Protein AF-L1LCR8-F1 (afdb_monomer_lite)

Structure (mmCIF, N/CA/C/O backbone):
data_AF-L1LCR8-F1
#
_entry.id   AF-L1LCR8-F1
#
loop_
_atom_site.group_PDB
_atom_site.id
_atom_site.type_symbol
_atom_site.label_atom_id
_atom_site.label_alt_id
_atom_site.label_comp_id
_atom_site.label_asym_id
_atom_site.label_entity_id
_atom_site.label_seq_id
_atom_site.pdbx_PDB_ins_code
_atom_site.Cartn_x
_atom_site.Cartn_y
_atom_site.Cartn_z
_atom_site.occupancy
_atom_site.B_iso_or_equiv
_atom_site.auth_seq_id
_atom_site.auth_comp_id
_atom_site.auth_asym_id
_atom_site.auth_atom_id
_atom_site.pdbx_PDB_model_num
ATOM 1 N N . MET A 1 1 ? 17.776 20.370 10.048 1.00 41.56 1 MET A N 1
ATOM 2 C CA . MET A 1 1 ? 16.472 19.800 10.450 1.00 41.56 1 MET A CA 1
ATOM 3 C C . MET A 1 1 ? 16.656 18.298 10.523 1.00 41.56 1 MET A C 1
ATOM 5 O O . MET A 1 1 ? 16.841 17.673 9.487 1.00 41.56 1 MET A O 1
ATOM 9 N N . SER A 1 2 ? 16.772 17.769 11.736 1.00 41.44 2 SER A N 1
ATOM 10 C CA . SER A 1 2 ? 17.028 16.356 12.019 1.00 41.44 2 SER A CA 1
ATOM 11 C C . SER A 1 2 ? 15.851 15.500 11.552 1.00 41.44 2 SER A C 1
ATOM 13 O O . SER A 1 2 ? 14.695 15.807 11.844 1.00 41.44 2 SER A O 1
ATOM 15 N N . LYS A 1 3 ? 16.150 14.443 10.790 1.00 45.34 3 LYS A N 1
ATOM 16 C CA . LYS A 1 3 ? 15.213 13.347 10.548 1.00 45.34 3 LYS A CA 1
ATOM 17 C C . LYS A 1 3 ? 15.025 12.650 11.891 1.00 45.34 3 LYS A C 1
ATOM 19 O O . LYS A 1 3 ? 15.991 12.154 12.455 1.00 45.34 3 LYS A O 1
ATOM 24 N N . ALA A 1 4 ? 13.817 12.712 12.437 1.00 45.84 4 ALA A N 1
ATOM 25 C CA . ALA A 1 4 ? 13.430 11.805 13.500 1.00 45.84 4 ALA A CA 1
ATOM 26 C C . ALA A 1 4 ? 13.246 10.440 12.835 1.00 45.84 4 ALA A C 1
ATOM 28 O O . ALA A 1 4 ? 12.252 10.225 12.138 1.00 45.84 4 ALA A O 1
ATOM 29 N N . ASP A 1 5 ? 14.243 9.575 12.978 1.00 44.84 5 ASP A N 1
ATOM 30 C CA . ASP A 1 5 ? 14.081 8.158 12.704 1.00 44.84 5 ASP A CA 1
ATOM 31 C C . ASP A 1 5 ? 13.077 7.643 13.739 1.00 44.84 5 ASP A C 1
ATOM 33 O O . ASP A 1 5 ? 13.330 7.629 14.943 1.00 44.84 5 ASP A O 1
ATOM 37 N N . VAL A 1 6 ? 11.859 7.367 13.275 1.00 56.41 6 VAL A N 1
ATOM 38 C CA . VAL A 1 6 ? 10.827 6.735 14.091 1.00 56.41 6 VAL A CA 1
ATOM 39 C C . VAL A 1 6 ? 11.261 5.285 14.241 1.00 56.41 6 VAL A C 1
ATOM 41 O O . VAL A 1 6 ? 10.989 4.467 13.365 1.00 56.41 6 VAL A O 1
ATOM 44 N N . GLU A 1 7 ? 11.985 4.986 15.317 1.00 53.72 7 GLU A N 1
ATOM 45 C CA . GLU A 1 7 ? 12.204 3.614 15.763 1.00 53.72 7 GLU A CA 1
ATOM 46 C C . GLU A 1 7 ? 10.828 3.018 16.084 1.00 53.72 7 GLU A C 1
ATOM 48 O O . GLU A 1 7 ? 10.196 3.330 17.096 1.00 53.72 7 GLU A O 1
ATOM 53 N N . LEU A 1 8 ? 10.303 2.231 15.144 1.00 56.47 8 LEU A N 1
ATOM 54 C CA . LEU A 1 8 ? 9.122 1.414 15.370 1.00 56.47 8 LEU A CA 1
ATOM 55 C C . LEU A 1 8 ? 9.526 0.324 16.357 1.00 56.47 8 LEU A C 1
ATOM 57 O O . LEU A 1 8 ? 10.305 -0.565 16.035 1.00 56.47 8 LEU A O 1
ATOM 61 N N . ASP A 1 9 ? 9.010 0.433 17.575 1.00 56.88 9 ASP A N 1
ATOM 62 C CA . ASP A 1 9 ? 9.165 -0.563 18.628 1.00 56.88 9 ASP A CA 1
ATOM 63 C C . ASP A 1 9 ? 8.413 -1.844 18.208 1.00 56.88 9 ASP A C 1
ATOM 65 O O . ASP A 1 9 ? 7.226 -2.018 18.497 1.00 56.88 9 ASP A O 1
ATOM 69 N N . GLU A 1 10 ? 9.088 -2.721 17.451 1.00 59.09 10 GLU A N 1
ATOM 70 C CA . GLU A 1 10 ? 8.541 -3.970 16.885 1.00 59.09 10 GLU A CA 1
ATOM 71 C C . GLU A 1 10 ? 7.982 -4.923 17.959 1.00 59.09 10 GLU A C 1
ATOM 73 O O . GLU A 1 10 ? 7.198 -5.824 17.662 1.00 59.09 10 GLU A O 1
ATOM 78 N N . SER A 1 11 ? 8.320 -4.684 19.228 1.00 64.50 11 SER A N 1
ATOM 79 C CA . SER A 1 11 ? 7.905 -5.476 20.386 1.00 64.50 11 SER A CA 1
ATOM 80 C C . SER A 1 11 ? 6.411 -5.370 20.748 1.00 64.50 11 SER A C 1
ATOM 82 O O . SER A 1 11 ? 5.949 -6.087 21.637 1.00 64.50 11 SER A O 1
ATOM 84 N N . LYS A 1 12 ? 5.635 -4.504 20.074 1.00 71.38 12 LYS A N 1
ATOM 85 C CA . LYS A 1 12 ? 4.219 -4.221 20.406 1.00 71.38 12 LYS A CA 1
ATOM 86 C C . LYS A 1 12 ? 3.207 -4.552 19.310 1.00 71.38 12 LYS A C 1
ATOM 88 O O . LYS A 1 12 ? 2.019 -4.295 19.504 1.00 71.38 12 LYS A O 1
ATOM 93 N N . LEU A 1 13 ? 3.636 -5.106 18.176 1.00 73.62 13 LEU A N 1
ATOM 94 C CA . LEU A 1 13 ? 2.705 -5.485 17.112 1.00 73.62 13 LEU A CA 1
ATOM 95 C C . LEU A 1 13 ? 1.890 -6.705 17.543 1.00 73.62 13 LEU A C 1
ATOM 97 O O . LEU A 1 13 ? 2.434 -7.743 17.922 1.00 73.62 13 LEU A O 1
ATOM 101 N N . SER A 1 14 ? 0.566 -6.599 17.456 1.00 88.19 14 SER A N 1
ATOM 102 C CA . SER A 1 14 ? -0.297 -7.764 17.619 1.00 88.19 14 SER A CA 1
ATOM 103 C C . SER A 1 14 ? 0.046 -8.816 16.550 1.00 88.19 14 SER A C 1
ATOM 105 O O . SER A 1 14 ? 0.428 -8.463 15.428 1.00 88.19 14 SER A O 1
ATOM 107 N N . PRO A 1 15 ? -0.139 -10.121 16.826 1.00 89.88 15 PRO A N 1
ATOM 108 C CA . PRO A 1 15 ? 0.129 -11.168 15.836 1.00 89.88 15 PRO A CA 1
ATOM 109 C C . PRO A 1 15 ? -0.611 -10.954 14.506 1.00 89.88 15 PRO A C 1
ATOM 111 O O . PRO A 1 15 ? -0.121 -11.325 13.439 1.00 89.88 15 PRO A O 1
ATOM 114 N N . MET A 1 16 ? -1.791 -10.328 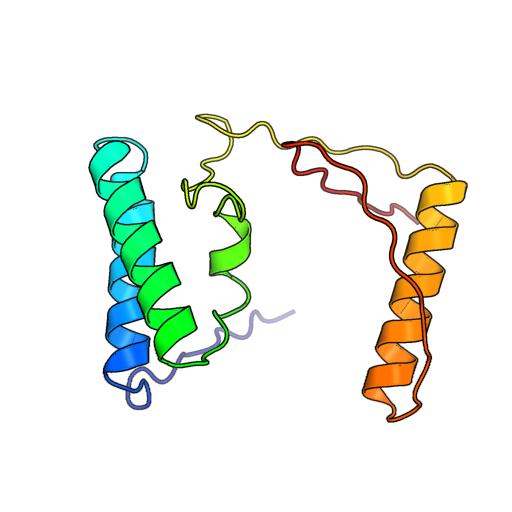14.561 1.00 89.38 16 MET A N 1
ATOM 115 C CA . MET A 1 16 ? -2.584 -10.006 13.380 1.00 89.38 16 MET A CA 1
ATOM 116 C C . MET A 1 16 ? -1.976 -8.855 12.570 1.00 89.38 16 MET A C 1
ATOM 118 O O . MET A 1 16 ? -1.913 -8.945 11.346 1.00 89.38 16 MET A O 1
ATOM 122 N N . GLU A 1 17 ? -1.479 -7.809 13.232 1.00 86.50 17 GLU A N 1
ATOM 123 C CA . GLU A 1 17 ? -0.763 -6.710 12.570 1.00 86.50 17 GLU A CA 1
ATOM 124 C C . GLU A 1 17 ? 0.514 -7.200 11.907 1.00 86.50 17 GLU A C 1
ATOM 126 O O . GLU A 1 17 ? 0.736 -6.905 10.734 1.00 86.50 17 GLU A O 1
ATOM 131 N N . ALA A 1 18 ? 1.306 -8.004 12.618 1.00 88.38 18 ALA A N 1
ATOM 132 C CA . ALA A 1 18 ? 2.530 -8.587 12.082 1.00 88.38 18 ALA A CA 1
ATOM 133 C C . ALA A 1 18 ? 2.242 -9.424 10.825 1.00 88.38 18 ALA A C 1
ATOM 135 O O . ALA A 1 18 ? 2.923 -9.289 9.808 1.00 88.38 18 ALA A O 1
ATOM 136 N N . ARG A 1 19 ? 1.173 -10.233 10.848 1.00 90.50 19 ARG A N 1
ATOM 137 C CA . ARG A 1 19 ? 0.731 -11.019 9.688 1.00 90.50 19 ARG A CA 1
ATOM 138 C C . ARG A 1 19 ? 0.324 -10.140 8.505 1.00 90.50 19 ARG A C 1
ATOM 140 O O . ARG A 1 19 ? 0.690 -10.444 7.370 1.00 90.50 19 ARG A O 1
ATOM 147 N N . ILE A 1 20 ? -0.456 -9.087 8.749 1.00 90.06 20 ILE A N 1
ATOM 148 C CA . ILE A 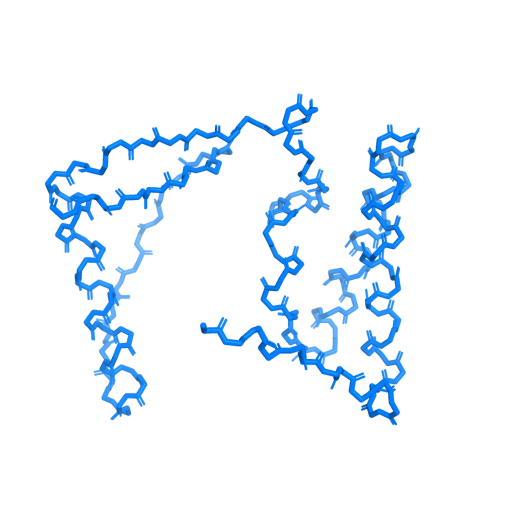1 20 ? -0.898 -8.162 7.698 1.00 90.06 20 ILE A CA 1
ATOM 149 C C . ILE A 1 20 ? 0.307 -7.429 7.101 1.00 90.06 20 ILE A C 1
ATOM 151 O O . ILE A 1 20 ? 0.403 -7.356 5.875 1.00 90.06 20 ILE A O 1
ATOM 155 N N . SER A 1 21 ? 1.228 -6.942 7.941 1.00 88.00 21 SER A N 1
ATOM 156 C CA . SER A 1 21 ? 2.453 -6.265 7.496 1.00 88.00 21 SER A CA 1
ATOM 157 C C . SER A 1 21 ? 3.298 -7.192 6.636 1.00 88.00 21 SER A C 1
ATOM 159 O O . SER A 1 21 ? 3.584 -6.862 5.492 1.00 88.00 21 SER A O 1
ATOM 161 N N . PHE A 1 22 ? 3.580 -8.403 7.123 1.00 91.12 22 PHE A N 1
ATOM 162 C CA . PHE A 1 22 ? 4.361 -9.392 6.387 1.00 91.12 22 PHE A CA 1
ATOM 163 C C . PHE A 1 22 ? 3.786 -9.671 4.992 1.00 91.12 22 PHE A C 1
ATOM 165 O O . PHE A 1 22 ? 4.515 -9.652 4.003 1.00 91.12 22 PHE A O 1
ATOM 172 N N . LEU A 1 23 ? 2.472 -9.898 4.890 1.00 92.00 23 LEU A N 1
ATOM 173 C CA . LEU A 1 23 ? 1.821 -10.143 3.600 1.00 92.00 23 LEU A CA 1
ATOM 174 C C . LEU A 1 23 ? 1.888 -8.925 2.676 1.00 92.00 23 LEU A C 1
ATOM 176 O O . LEU A 1 23 ? 2.079 -9.084 1.470 1.00 92.00 23 LEU A O 1
ATOM 180 N N . ALA A 1 24 ? 1.720 -7.720 3.224 1.00 89.50 24 ALA A N 1
ATOM 181 C CA . ALA A 1 24 ? 1.801 -6.488 2.454 1.00 89.50 24 ALA A CA 1
ATOM 182 C C . ALA A 1 24 ? 3.224 -6.246 1.925 1.00 89.50 24 ALA A C 1
ATOM 184 O O . ALA A 1 24 ? 3.384 -5.933 0.745 1.00 89.50 24 ALA A O 1
ATOM 185 N N . ASP A 1 25 ? 4.239 -6.443 2.763 1.00 89.12 25 ASP A N 1
ATOM 186 C CA . ASP A 1 25 ? 5.645 -6.241 2.414 1.00 89.12 25 ASP A CA 1
ATOM 187 C C . ASP A 1 25 ? 6.127 -7.300 1.416 1.00 89.12 25 ASP A C 1
ATOM 189 O O . ASP A 1 25 ? 6.705 -6.963 0.380 1.00 89.12 25 ASP A O 1
ATOM 193 N N . ALA A 1 26 ? 5.783 -8.574 1.637 1.00 92.38 26 ALA A N 1
ATOM 194 C CA . ALA A 1 26 ? 6.058 -9.650 0.688 1.00 92.38 26 ALA A CA 1
ATOM 195 C C . ALA A 1 26 ? 5.388 -9.394 -0.671 1.00 92.38 26 ALA A C 1
ATOM 197 O O . ALA A 1 26 ? 6.008 -9.560 -1.722 1.00 92.38 26 ALA A O 1
ATOM 198 N N . ALA A 1 27 ? 4.136 -8.927 -0.676 1.00 91.75 27 ALA A N 1
ATOM 199 C CA . ALA A 1 27 ? 3.449 -8.580 -1.913 1.00 91.75 27 ALA A CA 1
ATOM 200 C C . ALA A 1 27 ? 4.155 -7.453 -2.682 1.00 91.75 27 ALA A C 1
ATOM 202 O O . ALA A 1 27 ? 4.159 -7.478 -3.913 1.00 91.75 27 ALA A O 1
ATOM 203 N N . ILE A 1 28 ? 4.742 -6.473 -1.991 1.00 89.00 28 ILE A N 1
ATOM 204 C CA . ILE A 1 28 ? 5.513 -5.400 -2.629 1.00 89.00 28 ILE A CA 1
ATOM 205 C C . ILE A 1 28 ? 6.794 -5.962 -3.252 1.00 89.00 28 ILE A C 1
ATOM 207 O O . ILE A 1 28 ? 7.062 -5.669 -4.416 1.00 89.00 28 ILE A O 1
ATOM 211 N N . LEU A 1 29 ? 7.530 -6.808 -2.527 1.00 90.69 29 LEU A N 1
ATOM 212 C CA . LEU A 1 29 ? 8.762 -7.435 -3.021 1.00 90.69 29 LEU A CA 1
ATOM 213 C C . LEU A 1 29 ? 8.519 -8.282 -4.277 1.00 90.69 29 LEU A C 1
ATOM 215 O O . LEU A 1 29 ? 9.266 -8.192 -5.244 1.00 90.69 29 LEU A O 1
ATOM 219 N N . PHE A 1 30 ? 7.431 -9.051 -4.307 1.00 92.06 30 PHE A N 1
ATOM 220 C CA . PHE A 1 30 ? 7.104 -9.922 -5.439 1.00 92.06 30 PHE A CA 1
ATOM 221 C C . PHE A 1 30 ? 6.352 -9.227 -6.583 1.00 92.06 30 PHE A C 1
ATOM 223 O O . PHE A 1 30 ? 5.941 -9.895 -7.533 1.00 92.06 30 PHE A O 1
ATOM 230 N N . ALA A 1 31 ? 6.119 -7.913 -6.510 1.00 90.19 31 ALA A N 1
ATOM 231 C CA . ALA A 1 31 ? 5.259 -7.212 -7.464 1.00 90.19 31 ALA A CA 1
ATOM 232 C C . ALA A 1 31 ? 5.788 -7.245 -8.909 1.00 90.19 31 ALA A C 1
ATOM 234 O O . ALA A 1 31 ? 4.983 -7.297 -9.842 1.00 90.19 31 ALA A O 1
ATOM 235 N N . GLU A 1 32 ? 7.110 -7.223 -9.091 1.00 86.50 32 GLU A N 1
ATOM 236 C CA . GLU A 1 32 ? 7.750 -7.218 -10.413 1.00 86.50 32 GLU A CA 1
ATOM 237 C C . GLU A 1 32 ? 7.925 -8.633 -10.975 1.00 86.50 32 GLU A C 1
ATOM 239 O O . GLU A 1 32 ? 7.496 -8.910 -12.094 1.00 86.50 32 GLU A O 1
ATOM 244 N N . GLU A 1 33 ? 8.494 -9.544 -10.184 1.00 92.19 33 GLU A N 1
ATOM 245 C CA . GLU A 1 33 ? 8.829 -10.901 -10.632 1.00 92.19 33 GLU A CA 1
ATOM 246 C C . GLU A 1 33 ? 7.609 -11.831 -10.684 1.00 92.19 33 GLU A C 1
ATOM 248 O O . GLU A 1 33 ? 7.474 -12.659 -11.586 1.00 92.19 33 GLU A O 1
ATOM 253 N N . MET A 1 34 ? 6.691 -11.705 -9.718 1.00 93.12 34 MET A N 1
ATOM 254 C CA . MET A 1 34 ? 5.559 -12.617 -9.538 1.00 93.12 34 MET A CA 1
ATOM 255 C C . MET A 1 34 ? 4.250 -11.856 -9.260 1.00 93.12 34 MET A C 1
ATOM 257 O O . MET A 1 34 ? 3.642 -11.998 -8.192 1.00 93.12 34 MET A O 1
ATOM 261 N N . PRO A 1 35 ? 3.722 -11.101 -10.243 1.00 89.25 35 PRO A N 1
ATOM 262 C CA . PRO A 1 35 ? 2.589 -10.194 -10.042 1.00 89.25 35 PRO A CA 1
ATOM 263 C C . PRO A 1 35 ? 1.301 -10.898 -9.591 1.00 89.25 35 PRO A C 1
ATOM 265 O O . PRO A 1 35 ? 0.507 -10.325 -8.847 1.00 89.25 35 PRO A O 1
ATOM 268 N N . LYS A 1 36 ? 1.080 -12.155 -10.002 1.00 92.00 36 LYS A N 1
ATOM 269 C CA . LYS A 1 36 ? -0.072 -12.955 -9.545 1.00 92.00 36 LYS A CA 1
ATOM 270 C C . LYS A 1 36 ? 0.034 -13.316 -8.060 1.00 92.00 36 LYS A C 1
ATOM 272 O O . LYS A 1 36 ? -0.964 -13.255 -7.347 1.00 92.00 36 LYS A O 1
ATOM 277 N N . VAL A 1 37 ? 1.234 -13.677 -7.602 1.00 94.31 37 VAL A N 1
ATOM 278 C CA . VAL A 1 37 ? 1.499 -14.030 -6.199 1.00 94.31 37 VAL A CA 1
ATOM 279 C C . VAL A 1 37 ? 1.373 -12.785 -5.329 1.00 94.31 37 VAL A C 1
ATOM 281 O O . VAL A 1 37 ? 0.613 -12.795 -4.364 1.00 94.31 37 VAL A O 1
ATOM 284 N N . SER A 1 38 ? 2.013 -11.690 -5.748 1.00 92.81 38 SER A N 1
ATOM 285 C CA . SER A 1 38 ? 1.877 -10.365 -5.138 1.00 92.81 38 SER A CA 1
ATOM 286 C C . SER A 1 38 ? 0.411 -9.955 -4.971 1.00 92.81 38 SER A C 1
ATOM 288 O O . SER A 1 38 ? -0.025 -9.568 -3.886 1.00 92.81 38 SER A O 1
ATOM 290 N N . HIS A 1 39 ? -0.392 -10.104 -6.029 1.00 91.62 39 HIS A N 1
ATOM 291 C CA . HIS A 1 39 ? -1.811 -9.762 -5.991 1.00 91.62 39 HIS A CA 1
ATOM 292 C C . HIS A 1 39 ? -2.597 -10.599 -4.975 1.00 91.62 39 HIS A C 1
ATOM 294 O O . HIS A 1 39 ? -3.403 -10.042 -4.227 1.00 91.62 39 HIS A O 1
ATOM 300 N N . ASN A 1 40 ? -2.357 -11.910 -4.917 1.00 94.31 40 ASN A N 1
ATOM 301 C CA . ASN A 1 40 ? -3.023 -12.790 -3.958 1.00 94.31 40 ASN A CA 1
ATOM 302 C C . ASN A 1 40 ? -2.633 -12.456 -2.512 1.00 94.31 40 ASN A C 1
ATOM 304 O O . ASN A 1 40 ? -3.519 -12.257 -1.685 1.00 94.31 40 ASN A O 1
ATOM 308 N N . MET A 1 41 ? -1.336 -12.285 -2.235 1.00 93.88 41 MET A N 1
ATOM 309 C CA . MET A 1 41 ? -0.839 -11.882 -0.913 1.00 93.88 41 MET A CA 1
ATOM 310 C C . MET A 1 41 ? -1.468 -10.563 -0.454 1.00 93.88 41 MET A C 1
ATOM 312 O O . MET A 1 41 ? -1.955 -10.456 0.672 1.00 93.88 41 MET A O 1
ATOM 316 N N . MET A 1 42 ? -1.545 -9.575 -1.350 1.00 91.69 42 MET A N 1
ATOM 317 C CA . MET A 1 42 ? -2.161 -8.289 -1.033 1.00 91.69 42 MET A CA 1
ATOM 318 C C . MET A 1 42 ? -3.676 -8.403 -0.810 1.00 91.69 42 MET A C 1
ATOM 320 O O . MET A 1 42 ? -4.232 -7.731 0.060 1.00 91.69 42 MET A O 1
ATOM 324 N N . ARG A 1 43 ? -4.376 -9.262 -1.562 1.00 91.25 43 ARG A N 1
ATOM 325 C CA . ARG A 1 43 ? -5.802 -9.536 -1.321 1.00 91.25 43 ARG A CA 1
ATOM 326 C C . ARG A 1 43 ? -6.035 -10.165 0.046 1.00 91.25 43 ARG A C 1
ATOM 328 O O . ARG A 1 43 ? -6.993 -9.774 0.712 1.00 91.25 43 ARG A O 1
ATOM 335 N N . ASP A 1 44 ? -5.182 -11.096 0.452 1.00 92.69 44 ASP A N 1
ATOM 336 C CA . ASP A 1 44 ? -5.282 -11.745 1.756 1.00 92.69 44 ASP A CA 1
ATOM 337 C C . ASP A 1 44 ? -5.009 -10.747 2.885 1.00 92.69 44 ASP A C 1
ATOM 339 O O . ASP A 1 44 ? -5.802 -10.666 3.821 1.00 92.69 44 ASP A O 1
ATOM 343 N N . ALA A 1 45 ? -3.988 -9.894 2.751 1.00 90.81 45 ALA A N 1
ATOM 344 C CA . ALA A 1 45 ? -3.724 -8.807 3.697 1.00 90.81 45 ALA A CA 1
ATOM 345 C C . ALA A 1 45 ? -4.937 -7.870 3.860 1.00 90.81 45 ALA A C 1
ATOM 347 O O . ALA A 1 45 ? -5.356 -7.569 4.978 1.00 90.81 45 ALA A O 1
ATOM 348 N N . LEU A 1 46 ? -5.554 -7.450 2.747 1.00 88.00 46 LEU A N 1
ATOM 349 C CA . LEU A 1 46 ? -6.747 -6.594 2.758 1.00 88.00 46 LEU A CA 1
ATOM 350 C C . LEU A 1 46 ? -7.969 -7.282 3.375 1.00 88.00 46 LEU A C 1
ATOM 352 O O . LEU A 1 46 ? -8.788 -6.620 4.015 1.00 88.00 46 LEU A O 1
ATOM 356 N N . ARG A 1 47 ? -8.114 -8.593 3.166 1.00 90.31 47 ARG A N 1
ATOM 357 C CA . ARG A 1 47 ? -9.179 -9.384 3.782 1.00 90.31 47 ARG A CA 1
ATOM 358 C C . ARG A 1 47 ? -8.986 -9.460 5.291 1.00 90.31 47 ARG A C 1
ATOM 360 O O . ARG A 1 47 ? -9.910 -9.122 6.018 1.00 90.31 47 ARG A O 1
ATOM 367 N N . PHE A 1 48 ? -7.786 -9.817 5.743 1.00 90.62 48 PHE A N 1
ATOM 368 C CA . PHE A 1 48 ? -7.460 -9.888 7.164 1.00 90.62 48 PHE A CA 1
ATOM 369 C C . PHE A 1 48 ? -7.683 -8.562 7.869 1.00 90.62 48 PHE A C 1
ATOM 371 O O . PHE A 1 48 ? -8.288 -8.550 8.932 1.00 90.62 48 PHE A O 1
ATOM 378 N N . LEU A 1 49 ? -7.291 -7.457 7.240 1.00 88.56 49 LEU A N 1
ATOM 379 C CA . LEU A 1 49 ? -7.552 -6.126 7.763 1.00 88.56 49 LEU A CA 1
ATOM 380 C C . LEU A 1 49 ? -9.049 -5.845 7.961 1.00 88.56 49 LEU A C 1
ATOM 382 O O . LEU A 1 49 ? -9.464 -5.292 8.979 1.00 88.56 49 LEU A O 1
ATOM 386 N N . LYS A 1 50 ? -9.864 -6.202 6.964 1.00 87.62 50 LYS A N 1
ATOM 387 C CA . LYS A 1 50 ? -11.312 -6.006 7.030 1.00 87.62 50 LYS A CA 1
ATOM 388 C C . LYS A 1 50 ? -11.929 -6.863 8.135 1.00 87.62 50 LYS A C 1
ATOM 390 O O . LYS A 1 50 ? -12.801 -6.378 8.848 1.00 87.62 50 LYS A O 1
ATOM 395 N N . ASP A 1 51 ? -11.471 -8.104 8.266 1.00 89.00 51 ASP A N 1
ATOM 396 C CA . ASP A 1 51 ? -11.978 -9.060 9.249 1.00 89.00 51 ASP A CA 1
ATOM 397 C C . ASP A 1 51 ? -11.565 -8.672 10.682 1.00 89.00 51 ASP A C 1
ATOM 399 O O . ASP A 1 51 ? -12.341 -8.859 11.615 1.00 89.00 51 ASP A O 1
ATOM 403 N N . SER A 1 52 ? -10.381 -8.075 10.866 1.00 86.81 52 SER A N 1
ATOM 404 C CA . SER A 1 52 ? -9.897 -7.594 12.167 1.00 86.81 52 SER A CA 1
ATOM 405 C C . SER A 1 52 ? -10.375 -6.185 12.536 1.00 86.81 52 SER A C 1
ATOM 407 O O . SER A 1 52 ? -10.094 -5.717 13.637 1.00 86.81 52 SER A O 1
ATOM 409 N N . ASN A 1 53 ? -11.112 -5.511 11.645 1.00 83.81 53 ASN A N 1
ATOM 410 C CA . ASN A 1 53 ? -11.590 -4.137 11.820 1.00 83.81 53 ASN A CA 1
ATOM 411 C C . ASN A 1 53 ? -10.454 -3.133 12.120 1.00 83.81 53 ASN A C 1
ATOM 413 O O . ASN A 1 53 ? -10.640 -2.157 12.847 1.00 83.81 53 ASN A O 1
ATOM 417 N N . MET A 1 54 ? -9.267 -3.400 11.569 1.00 79.75 54 MET A N 1
ATOM 418 C CA . MET A 1 54 ? -8.063 -2.593 11.766 1.00 79.75 54 MET A CA 1
ATOM 419 C C . MET A 1 54 ? -7.888 -1.578 10.637 1.00 79.75 54 MET A C 1
ATOM 421 O O . MET A 1 54 ? -8.375 -1.761 9.520 1.00 79.75 54 MET A O 1
ATOM 425 N N . GLU A 1 55 ? -7.160 -0.498 10.903 1.00 72.38 55 GLU A N 1
ATOM 426 C CA . GLU A 1 55 ? -6.774 0.467 9.872 1.00 72.38 55 GLU A CA 1
ATOM 427 C C . GLU A 1 55 ? -5.342 0.174 9.401 1.00 72.38 55 GLU A C 1
ATOM 429 O O . GLU A 1 55 ? -4.456 -0.056 10.220 1.00 72.38 55 GLU A O 1
ATOM 434 N N . ILE A 1 56 ? -5.083 0.166 8.083 1.00 65.81 56 ILE A N 1
ATOM 435 C CA . ILE A 1 56 ? -3.702 -0.006 7.589 1.00 65.81 56 ILE A CA 1
ATOM 436 C C . ILE A 1 56 ? -2.931 1.276 7.896 1.00 65.81 56 ILE A C 1
ATOM 438 O O . ILE A 1 56 ? -3.429 2.383 7.666 1.00 65.81 56 ILE A O 1
ATOM 442 N N . ALA A 1 57 ? -1.680 1.132 8.331 1.00 64.25 57 ALA A N 1
ATOM 443 C CA . ALA A 1 57 ? -0.761 2.253 8.444 1.00 64.25 57 ALA A CA 1
ATOM 444 C C . ALA A 1 57 ? -0.705 3.054 7.126 1.00 64.25 57 ALA A C 1
ATOM 446 O O . ALA A 1 57 ? -0.630 2.503 6.025 1.00 64.25 57 ALA A O 1
ATOM 447 N N . ALA A 1 58 ? -0.741 4.385 7.223 1.00 55.59 58 ALA A N 1
ATOM 448 C CA . ALA A 1 58 ? -0.942 5.275 6.076 1.00 55.59 58 ALA A CA 1
ATOM 449 C C . ALA A 1 58 ? 0.060 5.080 4.910 1.00 55.59 58 ALA A C 1
ATOM 451 O O . ALA A 1 58 ? -0.262 5.442 3.776 1.00 55.59 58 ALA A O 1
ATOM 452 N N . GLY A 1 59 ? 1.237 4.495 5.169 1.00 59.78 59 GLY A N 1
ATOM 453 C CA . GLY A 1 59 ? 2.278 4.219 4.175 1.00 59.78 59 GLY A CA 1
ATOM 454 C C . GLY A 1 59 ? 1.881 3.191 3.108 1.00 59.78 59 GLY A C 1
ATOM 455 O O . GLY A 1 59 ? 2.025 3.465 1.916 1.00 59.78 59 GLY A O 1
ATOM 456 N N . HIS A 1 60 ? 1.301 2.048 3.486 1.00 58.28 60 HIS A N 1
ATOM 457 C CA . HIS A 1 60 ? 1.055 0.957 2.527 1.00 58.28 60 HIS A CA 1
ATOM 458 C C . HIS A 1 60 ? -0.071 1.279 1.529 1.00 58.28 60 HIS A C 1
ATOM 460 O O . HIS A 1 60 ? -0.049 0.824 0.384 1.00 58.28 60 HIS A O 1
ATOM 466 N N . TYR A 1 61 ? -1.032 2.140 1.896 1.00 57.81 61 TYR A N 1
ATOM 467 C CA . TYR A 1 61 ? -2.122 2.549 0.996 1.00 57.81 61 TYR A CA 1
ATOM 468 C C . TYR A 1 61 ? -1.649 3.270 -0.273 1.00 57.81 61 TYR A C 1
ATOM 470 O O . TYR A 1 61 ? -2.396 3.319 -1.258 1.00 57.81 61 TYR A O 1
ATOM 478 N N . LEU A 1 62 ? -0.453 3.864 -0.259 1.00 59.88 62 LEU A N 1
ATOM 479 C CA . LEU A 1 62 ? 0.062 4.626 -1.397 1.00 59.88 62 LEU A CA 1
ATOM 480 C C . LEU A 1 62 ? 0.414 3.725 -2.583 1.00 59.88 62 LEU A C 1
ATOM 482 O O . LEU A 1 62 ? 0.279 4.151 -3.731 1.00 59.88 62 LEU A O 1
ATOM 486 N N . HIS A 1 63 ? 0.750 2.466 -2.314 1.00 74.44 63 HIS A N 1
ATOM 487 C CA . HIS A 1 63 ? 1.229 1.522 -3.315 1.00 74.44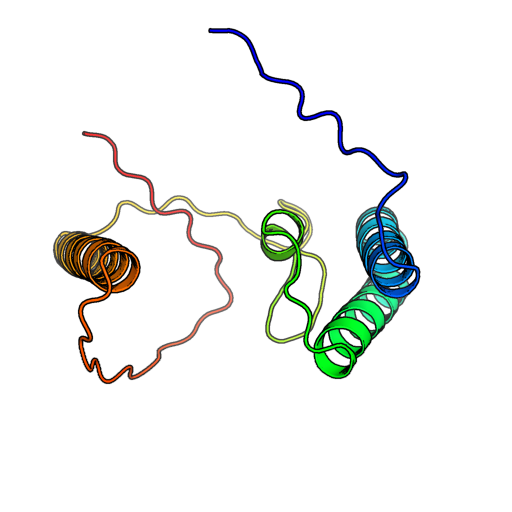 63 HIS A CA 1
ATOM 488 C C . HIS A 1 63 ? 0.163 0.522 -3.749 1.00 74.44 63 HIS A C 1
ATOM 490 O O . HIS A 1 63 ? 0.506 -0.473 -4.361 1.00 74.44 63 HIS A O 1
ATOM 496 N N . ILE A 1 64 ? -1.128 0.726 -3.457 1.00 83.06 64 ILE A N 1
ATOM 497 C CA . ILE A 1 64 ? -2.156 -0.287 -3.760 1.00 83.06 64 ILE A CA 1
ATOM 498 C C . ILE A 1 64 ? -3.331 0.313 -4.541 1.00 83.06 64 ILE A C 1
ATOM 500 O O . ILE A 1 64 ? -3.768 1.460 -4.361 1.00 83.06 64 ILE A O 1
ATOM 504 N N . CYS A 1 65 ? -3.883 -0.468 -5.466 1.00 81.88 65 CYS A N 1
ATOM 505 C CA . CYS A 1 65 ? -5.164 -0.173 -6.086 1.00 81.88 65 CYS A CA 1
ATOM 506 C C . CYS A 1 65 ? -6.320 -0.594 -5.174 1.00 81.88 65 CYS A C 1
ATOM 508 O O . CYS A 1 65 ? -6.593 -1.777 -5.020 1.00 81.88 65 CYS A O 1
ATOM 510 N N . LYS A 1 66 ? -7.089 0.370 -4.655 1.00 74.81 66 LYS A N 1
ATOM 511 C CA . LYS A 1 66 ? -8.248 0.102 -3.779 1.00 74.81 66 LYS A CA 1
ATOM 512 C C . LYS A 1 66 ? -9.355 -0.754 -4.409 1.00 74.81 66 LYS A C 1
ATOM 514 O O . LYS A 1 66 ? -10.207 -1.253 -3.689 1.00 74.81 66 LYS A O 1
ATOM 519 N N . ARG A 1 67 ? -9.391 -0.873 -5.742 1.00 79.12 67 ARG A N 1
ATOM 520 C CA . ARG A 1 67 ? -10.426 -1.637 -6.454 1.00 79.12 67 ARG A CA 1
ATOM 521 C C . ARG A 1 67 ? -10.043 -3.098 -6.639 1.00 79.12 67 ARG A C 1
ATOM 523 O O . ARG A 1 67 ? -10.855 -3.969 -6.366 1.00 79.12 67 ARG A O 1
ATOM 530 N N . CYS A 1 68 ? -8.848 -3.353 -7.165 1.00 80.44 68 CYS A N 1
ATOM 531 C CA . CYS A 1 68 ? -8.414 -4.709 -7.490 1.00 80.44 68 CYS A CA 1
ATOM 532 C C . CYS A 1 68 ? -7.415 -5.286 -6.486 1.00 80.44 68 CYS A C 1
ATOM 534 O O . CYS A 1 68 ? -7.222 -6.489 -6.505 1.00 80.44 68 CYS A O 1
ATOM 536 N N . GLY A 1 69 ? -6.799 -4.482 -5.617 1.00 80.19 69 GLY A N 1
ATOM 537 C CA . GLY A 1 69 ? -5.767 -4.934 -4.677 1.00 80.19 69 GLY A CA 1
ATOM 538 C C . GLY A 1 69 ? -4.380 -5.109 -5.301 1.00 80.19 69 GLY A C 1
ATOM 539 O O . GLY A 1 69 ? -3.480 -5.593 -4.635 1.00 80.19 69 GLY A O 1
ATOM 540 N N . VAL A 1 70 ? -4.186 -4.724 -6.566 1.00 87.44 70 VAL A N 1
ATOM 541 C CA . VAL A 1 70 ? -2.877 -4.808 -7.235 1.00 87.44 70 VAL A CA 1
ATOM 542 C C . VAL A 1 70 ? -1.917 -3.767 -6.662 1.00 87.44 70 VAL A C 1
ATOM 544 O O . VAL A 1 70 ? -2.305 -2.602 -6.489 1.00 87.44 70 VAL A O 1
ATOM 547 N N . VAL A 1 71 ? -0.673 -4.182 -6.413 1.00 87.00 71 VAL A N 1
ATOM 548 C CA . VAL A 1 71 ? 0.424 -3.292 -6.023 1.00 87.00 71 VAL A CA 1
ATOM 549 C C . VAL A 1 71 ? 0.791 -2.391 -7.202 1.00 87.00 71 VAL A C 1
ATOM 551 O O . VAL A 1 71 ? 1.011 -2.846 -8.320 1.00 87.00 71 VAL A O 1
ATOM 554 N N . LYS A 1 72 ? 0.819 -1.089 -6.956 1.00 86.19 72 LYS A N 1
ATOM 555 C CA . LYS A 1 72 ? 1.177 -0.031 -7.888 1.00 86.19 72 LYS A CA 1
ATOM 556 C C . LYS A 1 72 ? 2.667 0.232 -7.791 1.00 86.19 72 LYS A C 1
ATOM 558 O O . LYS A 1 72 ? 3.126 0.889 -6.857 1.00 86.19 72 LYS A O 1
ATOM 563 N N . VAL A 1 73 ? 3.384 -0.231 -8.799 1.00 82.25 73 VAL A N 1
ATOM 564 C CA . VAL A 1 73 ? 4.797 0.058 -8.997 1.00 82.25 73 VAL A CA 1
ATOM 565 C C . VAL A 1 73 ? 4.884 1.225 -9.987 1.00 82.25 73 VAL A C 1
ATOM 567 O O . VAL A 1 73 ? 4.408 1.100 -11.128 1.00 82.25 73 VAL A O 1
ATOM 570 N N . PRO A 1 74 ? 5.403 2.396 -9.565 1.00 80.38 74 PRO A N 1
ATOM 571 C CA . PRO A 1 74 ? 5.620 3.521 -10.465 1.00 80.38 74 PRO A CA 1
ATOM 572 C C . PRO A 1 74 ? 6.448 3.090 -11.676 1.00 80.38 74 PRO A C 1
ATOM 574 O O . PRO A 1 74 ? 7.376 2.304 -11.541 1.00 80.38 74 PRO A O 1
ATOM 577 N N . CYS A 1 75 ? 6.104 3.601 -12.857 1.00 78.81 75 CYS A N 1
ATOM 578 C CA . CYS A 1 75 ? 6.795 3.323 -14.125 1.00 78.81 75 CYS A CA 1
ATOM 579 C C . CYS A 1 75 ? 6.657 1.890 -14.677 1.00 78.81 75 CYS A C 1
ATOM 581 O O . CYS A 1 75 ? 6.842 1.724 -15.876 1.00 78.81 75 CYS A O 1
ATOM 583 N N . ALA A 1 76 ? 6.255 0.895 -13.879 1.00 80.62 76 ALA A N 1
ATOM 584 C CA . ALA A 1 76 ? 5.983 -0.460 -14.369 1.00 80.62 76 ALA A CA 1
ATOM 585 C C . ALA A 1 76 ? 4.501 -0.661 -14.727 1.00 80.62 76 ALA A C 1
ATOM 587 O O . ALA A 1 76 ? 4.155 -0.940 -15.871 1.00 80.62 76 ALA A O 1
ATOM 588 N N . ASN A 1 77 ? 3.597 -0.473 -13.758 1.00 80.62 77 ASN A N 1
ATOM 589 C CA . ASN A 1 77 ? 2.155 -0.692 -13.952 1.00 80.62 77 ASN A CA 1
ATOM 590 C C . ASN A 1 77 ? 1.290 0.523 -13.578 1.00 80.62 77 ASN A C 1
ATOM 592 O O . ASN A 1 77 ? 0.063 0.483 -13.692 1.00 80.62 77 ASN A O 1
ATOM 596 N N . THR A 1 78 ? 1.919 1.610 -13.122 1.00 83.62 78 THR A N 1
ATOM 597 C CA . THR A 1 78 ? 1.243 2.840 -12.713 1.00 83.62 78 THR A CA 1
ATOM 598 C C . THR A 1 78 ? 1.972 4.064 -13.254 1.00 83.62 78 THR A C 1
ATOM 600 O O . THR A 1 78 ? 3.154 4.275 -12.988 1.00 83.62 78 THR A O 1
ATOM 603 N N . ILE A 1 79 ? 1.240 4.921 -13.968 1.00 81.75 79 ILE A N 1
ATOM 604 C CA . ILE A 1 79 ? 1.739 6.224 -14.416 1.00 81.75 79 ILE A CA 1
ATOM 605 C C . ILE A 1 79 ? 1.390 7.261 -13.350 1.00 81.75 79 ILE A C 1
ATOM 607 O O . ILE A 1 79 ? 0.215 7.557 -13.115 1.00 81.75 79 ILE A O 1
ATOM 611 N N . VAL A 1 80 ? 2.414 7.836 -12.723 1.00 80.12 80 VAL A N 1
ATOM 612 C CA . VAL A 1 80 ? 2.252 8.943 -11.778 1.00 80.12 80 VAL A CA 1
ATOM 613 C C . VAL A 1 80 ? 2.303 10.249 -12.561 1.00 80.12 80 VAL A C 1
ATOM 615 O O . VAL A 1 80 ? 3.299 10.553 -13.212 1.00 80.12 80 VAL A O 1
ATOM 618 N N . ARG A 1 81 ? 1.208 11.018 -12.526 1.00 79.44 81 ARG A N 1
ATOM 619 C CA . ARG A 1 81 ? 1.139 12.332 -13.174 1.00 79.44 81 ARG A CA 1
ATOM 620 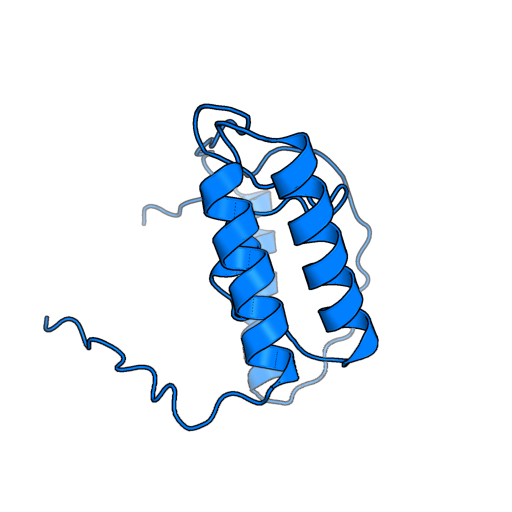C C . ARG A 1 81 ? 0.910 13.435 -12.165 1.00 79.44 81 ARG A C 1
ATOM 6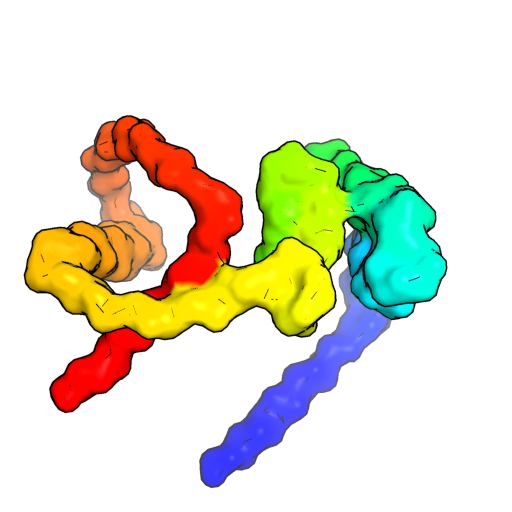22 O O . ARG A 1 81 ? 0.108 13.329 -11.235 1.00 79.44 81 ARG A O 1
ATOM 629 N N . CYS A 1 82 ? 1.599 14.521 -12.446 1.00 76.50 82 CYS A N 1
ATOM 630 C CA . CYS A 1 82 ? 1.573 15.747 -11.699 1.00 76.50 82 CYS A CA 1
ATOM 631 C C . CYS A 1 82 ? 0.759 16.780 -12.474 1.00 76.50 82 CYS A C 1
ATOM 633 O O . CYS A 1 82 ? 1.201 17.289 -13.501 1.00 76.50 82 CYS A O 1
ATOM 635 N N . GLU A 1 83 ? -0.456 17.067 -12.012 1.00 78.88 83 GLU A N 1
ATOM 636 C CA . GLU A 1 83 ? -1.351 18.002 -12.697 1.00 78.88 83 GLU A CA 1
ATO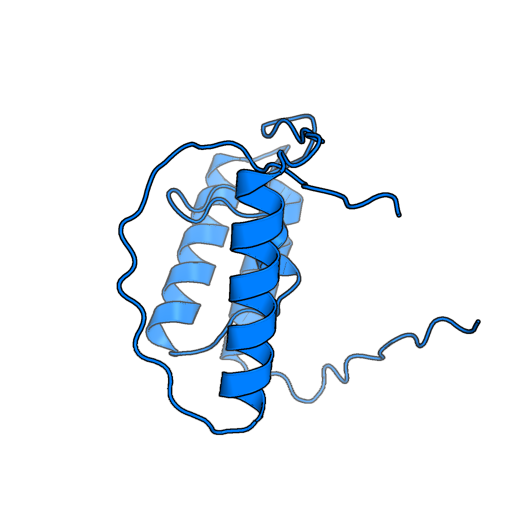M 637 C C . GLU A 1 83 ? -1.525 19.288 -11.890 1.00 78.88 83 GLU A C 1
ATOM 639 O O . GLU A 1 83 ? -1.835 19.263 -10.691 1.00 78.88 83 GLU A O 1
ATOM 644 N N . LYS A 1 84 ? -1.411 20.439 -12.568 1.00 77.25 84 LYS A N 1
ATOM 645 C CA . LYS A 1 84 ? -1.765 21.733 -11.976 1.00 77.25 84 LYS A CA 1
ATOM 646 C C . LYS A 1 84 ? -3.248 21.719 -11.609 1.00 77.25 84 LYS A C 1
ATOM 648 O O . LYS A 1 84 ? -4.129 21.667 -12.464 1.00 77.25 84 LYS A O 1
ATOM 653 N N . SER A 1 85 ? -3.532 21.817 -10.312 1.00 75.81 85 SER A N 1
ATOM 654 C CA . SER A 1 85 ? -4.906 21.889 -9.817 1.00 75.81 85 SER A CA 1
ATOM 655 C C . SER A 1 85 ? -5.590 23.151 -10.346 1.00 75.81 85 SER A C 1
ATOM 657 O O . SER A 1 85 ? -5.105 24.269 -10.129 1.00 75.81 85 SER A O 1
ATOM 659 N N . ASN A 1 86 ? -6.726 22.993 -11.028 1.00 82.44 86 ASN A N 1
ATOM 660 C CA . ASN A 1 86 ? -7.506 24.127 -11.523 1.00 82.44 86 ASN A CA 1
ATOM 661 C C . ASN A 1 86 ? -8.186 24.890 -10.362 1.00 82.44 86 ASN A C 1
ATOM 663 O O . ASN A 1 86 ? -8.361 24.361 -9.261 1.00 82.44 86 ASN A O 1
ATOM 667 N N . LYS A 1 87 ? -8.596 26.150 -10.579 1.00 79.88 87 LYS A N 1
ATOM 668 C CA . LYS A 1 87 ? -9.167 27.019 -9.521 1.00 79.88 87 LYS A CA 1
ATOM 669 C C . LYS A 1 87 ? -10.352 26.366 -8.789 1.00 79.88 87 LYS A C 1
ATOM 671 O O . LYS A 1 87 ? -10.467 26.483 -7.567 1.00 79.88 87 LYS A O 1
ATOM 676 N N . ARG A 1 88 ? -11.206 25.630 -9.514 1.00 78.50 88 ARG A N 1
ATOM 677 C CA . ARG A 1 88 ? -12.360 24.900 -8.956 1.00 78.50 88 ARG A CA 1
ATOM 678 C C . ARG A 1 88 ? -11.920 23.756 -8.037 1.00 78.50 88 ARG A C 1
ATOM 680 O O . ARG A 1 88 ? -12.440 23.626 -6.930 1.00 78.50 88 ARG A O 1
ATOM 687 N N . GLN A 1 89 ? -10.936 22.966 -8.456 1.00 72.62 89 GLN A N 1
ATOM 688 C CA . GLN A 1 89 ? -10.352 21.883 -7.668 1.00 72.62 89 GLN A CA 1
ATOM 689 C C . GLN A 1 89 ? -9.620 22.422 -6.436 1.00 72.62 89 GLN A C 1
ATOM 691 O O . GLN A 1 89 ? -9.823 21.885 -5.349 1.00 72.62 89 GLN A O 1
ATOM 696 N N . ARG A 1 90 ? -8.871 23.528 -6.557 1.00 71.38 90 ARG A N 1
ATOM 697 C CA . ARG A 1 90 ? -8.242 24.213 -5.411 1.00 71.38 90 ARG A CA 1
ATOM 698 C C . ARG A 1 90 ? -9.279 24.649 -4.374 1.00 71.38 90 ARG A C 1
ATOM 700 O O . ARG A 1 90 ? -9.111 24.370 -3.190 1.00 71.38 90 ARG A O 1
ATOM 707 N N . ARG A 1 91 ? -10.384 25.277 -4.801 1.00 76.81 91 ARG A N 1
ATOM 708 C CA . ARG A 1 91 ? -11.495 25.663 -3.905 1.00 76.81 91 ARG A CA 1
ATOM 709 C C . ARG A 1 91 ? -12.128 24.445 -3.220 1.00 76.81 91 ARG A C 1
ATOM 711 O O . ARG A 1 91 ? -12.369 24.488 -2.016 1.00 76.81 91 ARG A O 1
ATOM 718 N N . LYS A 1 92 ? -12.351 23.348 -3.956 1.00 74.75 92 LYS A N 1
ATOM 719 C CA . LYS A 1 92 ? -12.889 22.090 -3.401 1.00 74.75 92 LYS A CA 1
ATOM 720 C C . LYS A 1 92 ? -11.933 21.466 -2.375 1.00 74.75 92 LYS A C 1
ATOM 722 O O . LYS A 1 92 ? -12.387 21.027 -1.322 1.00 74.75 92 LYS A O 1
ATOM 727 N N . LEU A 1 93 ? -10.625 21.476 -2.643 1.00 68.69 93 LEU A N 1
ATOM 728 C CA . LEU A 1 93 ? -9.598 20.961 -1.733 1.00 68.69 93 LEU A CA 1
ATOM 729 C C . LEU A 1 93 ? -9.493 21.809 -0.454 1.00 68.69 93 LEU A C 1
ATOM 731 O O . LEU A 1 93 ? -9.526 21.253 0.640 1.00 68.69 93 LEU A O 1
ATOM 735 N N . LYS A 1 94 ? -9.480 23.147 -0.570 1.00 73.25 94 LYS A N 1
ATOM 736 C CA . LYS A 1 94 ? -9.499 24.059 0.592 1.00 73.25 94 LYS A CA 1
ATOM 737 C C . LYS A 1 94 ? -10.725 23.833 1.482 1.00 73.25 94 LYS A C 1
ATOM 739 O O . LYS A 1 94 ? -10.586 23.781 2.701 1.00 73.25 94 LYS A O 1
ATOM 744 N N . ARG A 1 95 ? -11.913 23.634 0.892 1.00 72.75 95 ARG A N 1
ATOM 745 C CA . ARG A 1 95 ? -13.127 23.275 1.652 1.00 72.75 95 ARG A CA 1
ATOM 746 C C . ARG A 1 95 ? -12.955 21.954 2.405 1.00 72.75 95 ARG A C 1
ATOM 748 O O . ARG A 1 95 ? -13.275 21.903 3.584 1.00 72.75 95 ARG A O 1
ATOM 755 N N . ARG A 1 96 ? -12.398 20.918 1.766 1.00 68.75 96 ARG A N 1
ATOM 756 C CA . ARG A 1 96 ? -12.141 19.619 2.415 1.00 68.75 96 ARG A CA 1
ATOM 757 C C . ARG A 1 96 ? -11.165 19.724 3.589 1.00 68.75 96 ARG A C 1
ATOM 759 O O . ARG A 1 96 ? -11.454 19.158 4.634 1.00 68.75 96 ARG A O 1
ATOM 766 N N . HIS A 1 97 ? -10.066 20.471 3.460 1.00 63.62 97 HIS A N 1
ATOM 767 C CA . HIS A 1 97 ? -9.133 20.682 4.579 1.00 63.62 97 HIS A CA 1
ATOM 768 C C . HIS A 1 97 ? -9.763 21.463 5.730 1.00 63.62 97 HIS A C 1
ATOM 770 O O . HIS A 1 97 ? -9.540 21.118 6.885 1.00 63.62 97 HIS A O 1
ATOM 776 N N . ARG A 1 98 ? -10.582 22.479 5.426 1.00 66.00 98 ARG A N 1
ATOM 777 C CA . ARG A 1 98 ? -11.330 23.208 6.455 1.00 66.00 98 ARG A CA 1
ATOM 778 C C . ARG A 1 98 ? -12.277 22.268 7.202 1.00 66.00 98 ARG A C 1
ATOM 780 O O . ARG A 1 98 ? -12.280 22.272 8.420 1.00 66.00 98 ARG A O 1
ATOM 787 N N . VAL A 1 99 ? -13.004 21.410 6.486 1.00 60.34 99 VAL A N 1
ATOM 788 C CA . VAL A 1 99 ? -13.897 20.404 7.088 1.00 60.34 99 VAL A CA 1
ATOM 789 C C . VAL A 1 99 ? -13.122 19.361 7.897 1.00 60.34 99 VAL A C 1
ATOM 791 O O . VAL A 1 99 ? -13.592 18.969 8.956 1.00 60.34 99 VAL A O 1
ATOM 794 N N . LYS A 1 100 ? -11.938 18.929 7.442 1.00 58.66 100 LYS A N 1
ATOM 795 C CA . LYS A 1 100 ? -11.090 17.989 8.192 1.00 58.66 100 LYS A CA 1
ATOM 796 C C . LYS A 1 100 ? -10.649 18.591 9.531 1.00 58.66 100 LYS A C 1
ATOM 798 O O . LYS A 1 100 ? -10.879 17.962 10.551 1.00 58.66 100 LYS A O 1
ATOM 803 N N . LYS A 1 101 ? -10.173 19.842 9.532 1.00 58.81 101 LYS A N 1
ATOM 804 C CA . LYS A 1 101 ? -9.849 20.580 10.766 1.00 58.81 101 LYS A CA 1
ATOM 805 C C . LYS A 1 101 ? -11.060 20.765 11.685 1.00 58.81 101 LYS A C 1
ATOM 807 O O . LYS A 1 101 ? -10.924 20.700 12.894 1.00 58.81 101 LYS A O 1
ATOM 812 N N . ILE A 1 102 ? -12.244 20.990 11.115 1.00 56.88 102 ILE A N 1
ATOM 813 C CA . ILE A 1 102 ? -13.501 21.136 11.867 1.00 56.88 102 ILE A CA 1
ATOM 814 C C . ILE A 1 102 ? -13.917 19.798 12.511 1.00 56.88 102 ILE A C 1
ATOM 816 O O . ILE A 1 102 ? -14.327 19.792 13.665 1.00 56.88 102 ILE A O 1
ATOM 820 N N . LYS A 1 103 ? -13.743 18.665 11.813 1.00 53.75 103 LYS A N 1
ATOM 821 C CA . LYS A 1 103 ? -13.967 17.321 12.377 1.00 53.75 103 LYS A CA 1
ATOM 822 C C . LYS A 1 103 ? -12.933 16.945 13.441 1.00 53.75 103 LYS A C 1
ATOM 824 O O . LYS A 1 103 ? -13.315 16.398 14.465 1.00 53.75 103 LYS A O 1
ATOM 829 N N . GLU A 1 104 ? -11.658 17.258 13.215 1.00 54.53 104 GLU A N 1
ATOM 830 C CA . GLU A 1 104 ? -10.582 17.097 14.210 1.00 54.53 104 GLU A CA 1
ATOM 831 C C . GLU A 1 104 ? -10.829 17.972 15.453 1.00 54.53 104 GLU A C 1
ATOM 833 O O . GLU A 1 104 ? -10.462 17.587 16.554 1.00 54.53 104 GLU A O 1
ATOM 838 N N . ALA A 1 105 ? -11.526 19.102 15.296 1.00 55.56 105 ALA A N 1
ATOM 839 C CA . ALA A 1 105 ? -11.981 19.968 16.384 1.00 55.56 105 ALA A CA 1
ATOM 840 C C . ALA A 1 105 ? -13.338 19.555 17.005 1.00 55.56 105 ALA A C 1
ATOM 842 O O . ALA A 1 105 ? -13.912 20.324 17.770 1.00 55.56 105 ALA A O 1
ATOM 843 N N . GLY A 1 106 ? -13.888 18.380 16.666 1.00 43.53 106 GLY A N 1
ATOM 844 C CA . GLY A 1 106 ? -15.124 17.853 17.267 1.00 43.53 106 GLY A CA 1
ATOM 845 C C . GLY A 1 106 ? -16.434 18.474 16.760 1.00 43.53 106 GLY A C 1
ATOM 846 O O . GLY A 1 106 ? -17.496 18.221 17.321 1.00 43.53 106 GLY A O 1
ATOM 847 N N . ILE A 1 107 ? -16.402 19.265 15.686 1.00 47.34 107 ILE A N 1
ATOM 848 C CA . ILE A 1 107 ? -17.589 19.929 15.133 1.00 47.34 107 ILE A CA 1
ATOM 849 C C . ILE A 1 107 ? -18.145 19.088 13.971 1.00 47.34 107 ILE A C 1
ATOM 851 O O . ILE A 1 107 ? -17.461 18.814 12.978 1.00 47.34 107 ILE A O 1
ATOM 855 N N . SER A 1 108 ? -19.408 18.664 14.072 1.00 40.91 108 SER A N 1
ATOM 856 C CA . SER A 1 108 ? -20.044 17.830 13.045 1.00 40.91 108 SER A CA 1
ATOM 857 C C . SER A 1 108 ? -20.474 18.656 11.821 1.00 40.91 108 SER A C 1
ATOM 859 O O . SER A 1 108 ? -21.145 19.678 11.931 1.00 40.91 108 SER A O 1
ATOM 861 N N . VAL A 1 109 ? -20.085 18.212 10.620 1.00 43.56 109 VAL A N 1
ATOM 862 C CA . VAL A 1 109 ? -20.551 18.785 9.344 1.00 43.56 109 VAL A CA 1
ATOM 863 C C . VAL A 1 109 ? -21.048 17.649 8.453 1.00 43.56 109 VAL A C 1
ATOM 865 O O . VAL A 1 109 ? -20.267 16.771 8.074 1.00 43.56 109 VAL A O 1
ATOM 868 N N . LYS A 1 110 ? -22.344 17.666 8.112 1.00 36.69 110 LYS A N 1
ATOM 869 C CA . LYS A 1 110 ? -22.957 16.765 7.121 1.00 36.69 110 LYS A CA 1
ATOM 870 C C . LYS A 1 110 ? -22.541 17.214 5.716 1.00 36.69 110 LYS A C 1
ATOM 872 O O . LYS A 1 110 ? -22.722 18.379 5.372 1.00 36.69 110 LYS A O 1
ATOM 877 N N . ILE A 1 111 ? -21.948 16.323 4.917 1.00 46.97 111 ILE A N 1
ATOM 878 C CA . ILE A 1 111 ? -21.624 16.604 3.509 1.00 46.97 111 ILE A CA 1
ATOM 879 C C . ILE A 1 111 ? -21.958 15.382 2.661 1.00 46.97 111 ILE A C 1
ATOM 881 O O . ILE A 1 111 ? -21.321 14.340 2.806 1.00 46.97 111 ILE A O 1
ATOM 885 N N . ASP A 1 112 ? -22.893 15.562 1.734 1.00 39.16 112 ASP A N 1
ATOM 886 C CA . ASP A 1 112 ? -23.252 14.585 0.710 1.00 39.16 112 ASP A CA 1
ATOM 887 C C . ASP A 1 112 ? -22.123 14.427 -0.317 1.00 39.16 112 ASP A C 1
ATOM 889 O O . ASP A 1 112 ? -21.616 15.402 -0.887 1.00 39.16 112 ASP A O 1
ATOM 893 N N . SER A 1 113 ? -21.694 13.186 -0.558 1.00 39.34 113 SER A N 1
ATOM 894 C CA . SER A 1 113 ? -20.615 12.873 -1.494 1.00 39.34 113 SER A CA 1
ATOM 895 C C . SER A 1 113 ? -21.119 12.055 -2.681 1.00 39.34 113 SER A C 1
ATOM 897 O O . SER A 1 113 ? -21.227 10.836 -2.599 1.00 39.34 113 SER A O 1
ATOM 899 N N . THR A 1 114 ? -21.335 12.707 -3.822 1.00 36.56 114 THR A N 1
ATOM 900 C CA . THR A 1 114 ? -21.433 12.031 -5.123 1.00 36.56 114 THR A CA 1
ATOM 901 C C . THR A 1 114 ? -20.040 11.908 -5.770 1.00 36.56 114 THR A C 1
ATOM 903 O O . THR A 1 114 ? -19.260 12.866 -5.852 1.00 36.56 114 THR A O 1
ATOM 906 N N . MET A 1 115 ? -19.692 10.667 -6.131 1.00 41.72 115 MET A N 1
ATOM 907 C CA . MET A 1 115 ? -18.405 10.179 -6.658 1.00 41.72 115 MET A CA 1
ATOM 908 C C . MET A 1 115 ? -18.220 10.480 -8.154 1.00 41.72 115 MET A C 1
ATOM 910 O O . MET A 1 115 ? -19.209 10.516 -8.871 1.00 41.72 115 MET A O 1
ATOM 914 N N . VAL A 1 116 ? -16.968 10.561 -8.646 1.00 36.62 116 VAL A N 1
ATOM 915 C CA . VAL A 1 116 ? -16.620 10.229 -10.052 1.00 36.62 116 VAL A CA 1
ATOM 916 C C . VAL A 1 116 ? -15.200 9.633 -10.155 1.00 36.62 116 VAL A C 1
ATOM 918 O O . VAL A 1 116 ? -14.267 10.089 -9.493 1.00 36.62 116 VAL A O 1
ATOM 921 N N . HIS A 1 117 ? -15.106 8.608 -11.008 1.00 43.41 117 HIS A N 1
ATOM 922 C CA . HIS A 1 117 ? -14.030 7.667 -11.344 1.00 43.41 117 HIS A CA 1
ATOM 923 C C . HIS A 1 117 ? -12.790 8.207 -12.089 1.00 43.41 117 HIS A C 1
ATOM 925 O O . HIS A 1 117 ? -12.902 9.137 -12.885 1.00 43.41 117 HIS A O 1
ATOM 931 N N . LYS A 1 118 ? -11.645 7.511 -11.918 1.00 38.38 118 LYS A N 1
ATOM 932 C CA . LYS A 1 118 ? -10.738 6.934 -12.954 1.00 38.38 118 LYS A CA 1
ATOM 933 C C . LYS A 1 118 ? -9.462 6.364 -12.292 1.00 38.38 118 LYS A C 1
ATOM 935 O O . LYS A 1 118 ? -9.021 6.885 -11.271 1.00 38.38 118 LYS A O 1
ATOM 940 N N . ASN A 1 119 ? -8.876 5.304 -12.866 1.00 37.62 119 ASN A N 1
ATOM 941 C CA . ASN A 1 119 ? -7.613 4.668 -12.439 1.00 37.62 119 ASN A CA 1
ATOM 942 C C . ASN A 1 119 ? -6.387 5.555 -12.758 1.00 37.62 119 ASN A C 1
ATOM 944 O O . ASN A 1 119 ? -5.518 5.172 -13.529 1.00 37.62 119 ASN A O 1
ATOM 948 N N . VAL A 1 120 ? -6.325 6.765 -12.204 1.00 37.50 120 VAL A N 1
ATOM 949 C CA . VAL A 1 120 ? -5.161 7.655 -12.307 1.00 37.50 120 VAL A CA 1
ATOM 950 C C . VAL A 1 120 ? -4.847 8.155 -10.904 1.00 37.50 120 VAL A C 1
ATOM 952 O O . VAL A 1 120 ? -5.696 8.783 -10.268 1.00 37.50 120 VAL A O 1
ATOM 955 N N . MET A 1 121 ? -3.640 7.881 -10.400 1.00 42.66 121 MET A N 1
ATOM 956 C CA . MET A 1 121 ? -3.136 8.588 -9.221 1.00 42.66 121 MET A CA 1
ATOM 957 C C . MET A 1 121 ? -2.577 9.929 -9.681 1.00 42.66 121 MET A C 1
ATOM 959 O O . MET A 1 121 ? -1.473 10.017 -10.208 1.00 42.66 121 MET A O 1
ATOM 963 N N . VAL A 1 122 ? -3.386 10.973 -9.511 1.00 41.47 122 VAL A N 1
ATOM 964 C CA . VAL A 1 122 ? -2.968 12.351 -9.764 1.00 41.47 122 VAL A CA 1
ATOM 965 C C . VAL A 1 122 ? -2.405 12.924 -8.468 1.00 41.47 122 VAL A C 1
ATOM 967 O O . VAL A 1 122 ? -3.165 13.208 -7.537 1.00 41.47 122 VAL A O 1
ATOM 970 N N . LEU A 1 123 ? -1.089 13.126 -8.415 1.00 39.81 123 LEU A N 1
ATOM 971 C CA . LEU A 1 123 ? -0.465 13.922 -7.362 1.00 39.81 123 LEU A CA 1
ATOM 972 C C . LEU A 1 123 ? -0.666 15.396 -7.719 1.00 39.81 123 LEU A C 1
ATOM 974 O O . LEU A 1 123 ? -0.107 15.914 -8.682 1.00 39.81 123 LEU A O 1
ATOM 978 N N . LYS A 1 124 ? -1.538 16.076 -6.972 1.00 38.94 124 LYS A N 1
ATOM 979 C CA . LYS A 1 124 ? -1.794 17.509 -7.157 1.00 38.94 124 LYS A CA 1
ATOM 980 C C . LYS A 1 124 ? -0.941 18.286 -6.176 1.00 38.94 124 LYS A C 1
ATOM 982 O O . LYS A 1 124 ? -1.261 18.313 -4.992 1.00 38.94 124 LYS A O 1
ATOM 987 N N . TYR A 1 125 ? 0.098 18.945 -6.671 1.00 37.59 125 TYR A N 1
ATOM 988 C CA . TYR A 1 125 ? 0.890 19.866 -5.866 1.00 37.59 125 TYR A CA 1
ATOM 989 C C . TYR A 1 125 ? 0.372 21.302 -5.952 1.00 37.59 125 TYR A C 1
ATOM 991 O O . TYR A 1 125 ? -0.273 21.731 -6.916 1.00 37.59 125 TYR A O 1
ATOM 999 N N . TYR A 1 126 ? 0.670 22.039 -4.891 1.00 32.56 126 TYR A N 1
ATOM 1000 C CA . TYR A 1 126 ? 0.493 23.474 -4.771 1.00 32.56 126 TYR A CA 1
ATOM 1001 C C . TYR A 1 126 ? 1.889 24.092 -4.751 1.00 32.56 126 TYR A C 1
ATOM 1003 O O . TYR A 1 126 ? 2.669 23.778 -3.859 1.00 32.56 126 TYR A O 1
ATOM 1011 N N . ILE A 1 127 ? 2.200 24.928 -5.739 1.00 29.42 127 ILE A N 1
ATOM 1012 C CA . ILE A 1 127 ? 3.352 25.830 -5.674 1.00 29.42 127 ILE A CA 1
ATOM 1013 C C . ILE A 1 127 ? 2.752 27.193 -5.287 1.00 29.42 127 ILE A C 1
ATOM 1015 O O . ILE A 1 127 ? 1.813 27.606 -5.985 1.00 29.42 127 ILE A O 1
ATOM 1019 N N . PRO A 1 128 ? 3.149 27.783 -4.140 1.00 38.00 128 PRO A N 1
ATOM 1020 C CA . PRO A 1 128 ? 2.654 29.080 -3.681 1.00 38.00 128 PRO A CA 1
ATOM 1021 C C . PRO A 1 128 ? 2.914 30.197 -4.690 1.00 38.00 128 PRO A C 1
ATOM 1023 O O . PRO A 1 128 ? 3.937 30.127 -5.405 1.00 38.00 128 PRO A O 1
#

Sequence (128 aa):
MSKADVELDESKLSPMEARISFLADAAILFAEEMPKVSHNMMRDALRFLKDSNMEIAAGHYLHICKRCGVVKVPCANTIVRCEKSNKRQRRKLKRRHRVKKIKEAGISVKIDSTMVHKNVMVLKYYIP

Foldseek 3Di:
DDDPPPPDPPVPDDPLRVQLVVLLVVLQVCCPVPQPSSLVSQVVSVVSCVVVVHDDDPVSVVQADPPRSGGHDDPPRADEAEDAQDPVRVVVVVVVVVVVVCVVVVHDDDDDDDDDDDRHNYDYDDDD

Radius of gyration: 18.0 Å; chains: 1; bounding box: 40×43×35 Å

Secondary structure (DSSP, 8-state):
---------GGG--HHHHHHHHHHHHHHHTTTT-HHHHHHHHHHHHHHHHHHTPPPPTTGGGGB-TTT--B--BTTTB--EE----HHHHHHHHHHHHHHHHHHTT------------S--EE-----

Organism: NCBI:txid1537102

pLDDT: mean 70.33, std 19.38, range [29.42, 94.31]

InterPro domains:
  IPR007175 Ribonuclease P subunit, Rpr2/Snm1/Rpp21 [PF04032] (19-97)